Protein AF-A0ABD1TV65-F1 (afdb_monomer)

Radius of gyration: 17.37 Å; Cα contacts (8 Å, |Δi|>4): 185; chains: 1; bounding box: 48×57×30 Å

Mean predicted aligned error: 11.66 Å

Sequence (170 aa):
MNCCGVCLTSITWKDEQHPSFINFISSFLNANSFRLNFVPIAPDFIFNCGGLSVAFLFVTNWDCNDTSSIFNRVQKLNGQFAHFYVVVTLPTKEQNESFIPSYFKLNDWKRENQVLQDRRYKNRELQIMRLFDHPNMKEGADKLEYWRMREVIVDEKKKKKELLHRQSSM

Secondary structure (DSSP, 8-state):
----EEEEEEHHHHHTS-HHHHHHHHHHHHHTTEEEEEE--SSSEEEEETTEEEEEEEE----SS-HHHHHHHHHHHHHH-SEEEEEE--SSHHHHHHHHHHHHHHTTTS-GGGEEE-TT---HHHHHHHHHTSHHHHTTS-HHHHHHHHHHHHHHHHHHHHHHHHHT--

pLDDT: mean 71.79, std 16.97, range [38.78, 96.19]

Solvent-accessible surface area (backbone atoms only — not comparable to full-atom values): 9940 Å² total; per-residue (Å²): 132,89,73,65,23,39,35,42,30,11,45,71,57,54,72,76,47,60,69,71,56,54,50,48,50,50,53,53,35,48,76,68,48,24,48,78,42,78,41,96,52,91,47,40,33,36,40,39,39,89,90,46,63,41,37,31,36,72,38,62,74,80,53,90,88,59,49,62,69,59,50,56,51,50,56,54,48,55,76,72,36,96,40,49,35,42,36,56,56,51,92,44,68,67,52,48,67,53,45,52,59,56,54,53,71,73,55,69,82,75,65,86,87,31,68,50,69,61,97,84,62,96,52,69,67,62,56,56,57,47,53,57,68,31,72,90,44,47,82,60,46,72,74,68,60,60,54,56,52,52,51,52,54,53,50,51,54,50,53,53,52,52,52,51,53,56,65,74,73,112

Structure (mmCIF, N/CA/C/O backbone):
data_AF-A0ABD1TV65-F1
#
_entry.id   AF-A0ABD1TV65-F1
#
loop_
_atom_site.group_PDB
_atom_site.id
_atom_site.type_symbol
_atom_site.label_atom_id
_atom_site.label_alt_id
_atom_site.label_comp_id
_atom_site.label_asym_id
_atom_site.label_entity_id
_atom_site.label_seq_id
_atom_site.pdbx_PDB_ins_code
_atom_site.Cartn_x
_atom_site.Cartn_y
_atom_site.Cartn_z
_atom_site.occupancy
_atom_site.B_iso_or_equiv
_atom_site.auth_seq_id
_atom_site.auth_comp_id
_atom_site.auth_asym_id
_atom_site.auth_atom_id
_atom_site.pdbx_PDB_model_num
ATOM 1 N N . MET A 1 1 ? 27.952 1.222 -6.965 1.00 39.19 1 MET A N 1
ATOM 2 C CA . MET A 1 1 ? 26.928 0.915 -7.988 1.00 39.19 1 MET A CA 1
ATOM 3 C C . MET A 1 1 ? 25.599 1.420 -7.457 1.00 39.19 1 MET A C 1
ATOM 5 O O . MET A 1 1 ? 25.191 0.961 -6.401 1.00 39.19 1 MET A O 1
ATOM 9 N N . ASN A 1 2 ? 24.985 2.404 -8.122 1.00 46.28 2 ASN A N 1
ATOM 10 C CA . ASN A 1 2 ? 23.669 2.932 -7.750 1.00 46.28 2 ASN A CA 1
ATOM 11 C C . ASN A 1 2 ? 22.618 1.838 -7.954 1.00 46.28 2 ASN A C 1
ATOM 13 O O . ASN A 1 2 ? 22.150 1.622 -9.072 1.00 46.28 2 ASN A O 1
ATOM 17 N N . CYS A 1 3 ? 22.250 1.137 -6.886 1.00 49.28 3 CYS A N 1
ATOM 18 C CA . CYS A 1 3 ? 21.053 0.310 -6.880 1.00 49.28 3 CYS A CA 1
ATOM 19 C C . CYS A 1 3 ? 19.839 1.249 -6.880 1.00 49.28 3 CYS A C 1
ATOM 21 O O . CYS A 1 3 ? 19.268 1.522 -5.832 1.00 49.28 3 CYS A O 1
ATOM 23 N N . CYS A 1 4 ? 19.469 1.795 -8.043 1.00 71.00 4 CYS A N 1
ATOM 24 C CA . CYS A 1 4 ? 18.238 2.571 -8.170 1.00 71.00 4 CYS A CA 1
ATOM 25 C C . CYS A 1 4 ? 17.058 1.637 -7.893 1.00 71.00 4 CYS A C 1
ATOM 27 O O . CYS A 1 4 ? 16.721 0.799 -8.739 1.00 71.00 4 CYS A O 1
ATOM 29 N N . GLY A 1 5 ? 16.459 1.775 -6.710 1.00 84.44 5 GLY A N 1
ATOM 30 C CA . GLY A 1 5 ? 15.276 1.027 -6.321 1.00 84.44 5 GLY A CA 1
ATOM 31 C C . GLY A 1 5 ? 14.149 1.234 -7.330 1.00 84.44 5 GLY A C 1
ATOM 32 O O . GLY A 1 5 ? 14.073 2.251 -8.026 1.00 84.44 5 GLY A O 1
ATOM 33 N N . VAL A 1 6 ? 13.267 0.251 -7.441 1.00 89.94 6 VAL A N 1
ATOM 34 C CA . VAL A 1 6 ? 12.079 0.346 -8.290 1.00 89.94 6 VAL A CA 1
ATOM 35 C C . VAL A 1 6 ? 10.849 0.240 -7.411 1.00 89.94 6 VAL A C 1
ATOM 37 O O . VAL A 1 6 ? 10.723 -0.687 -6.618 1.00 89.94 6 VAL A O 1
ATOM 40 N N . CYS A 1 7 ? 9.949 1.201 -7.564 1.00 92.00 7 CYS A N 1
ATOM 41 C CA . CYS A 1 7 ? 8.624 1.187 -6.980 1.00 92.00 7 CYS A CA 1
ATOM 42 C C . CYS A 1 7 ? 7.617 0.936 -8.102 1.00 92.00 7 CYS A C 1
ATOM 44 O O . CYS A 1 7 ? 7.521 1.722 -9.046 1.00 92.00 7 CYS A O 1
ATOM 46 N N . LEU A 1 8 ? 6.894 -0.173 -8.017 1.00 94.25 8 LEU A N 1
ATOM 47 C CA . LEU A 1 8 ? 5.750 -0.456 -8.872 1.00 94.25 8 LEU A CA 1
ATOM 48 C C . LEU A 1 8 ? 4.485 -0.071 -8.112 1.00 94.25 8 LEU A C 1
ATOM 50 O O . LEU A 1 8 ? 4.305 -0.505 -6.977 1.00 94.25 8 LEU A O 1
ATOM 54 N N . THR A 1 9 ? 3.606 0.699 -8.740 1.00 94.12 9 THR A N 1
ATOM 55 C CA . THR A 1 9 ? 2.333 1.129 -8.155 1.00 94.12 9 THR A CA 1
ATOM 56 C C . THR A 1 9 ? 1.176 0.690 -9.039 1.00 94.12 9 THR A C 1
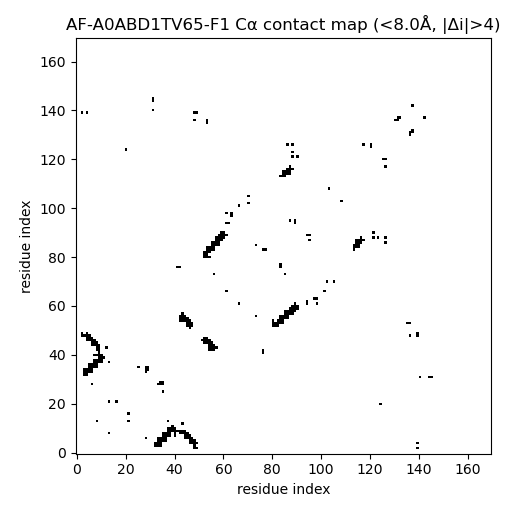ATOM 58 O O . THR A 1 9 ? 1.250 0.800 -10.265 1.00 94.12 9 THR A O 1
ATOM 61 N N . SER A 1 10 ? 0.100 0.204 -8.419 1.00 95.31 10 SER A N 1
ATOM 62 C CA . SER A 1 10 ? -1.120 -0.182 -9.133 1.00 95.31 10 SER A CA 1
ATOM 63 C C . SER A 1 10 ? -1.759 1.019 -9.833 1.00 95.31 10 SER A C 1
ATOM 65 O O . SER A 1 10 ? -1.975 2.066 -9.219 1.00 95.31 10 SER A O 1
ATOM 67 N N . ILE A 1 11 ? -2.093 0.858 -11.117 1.00 95.19 11 ILE A N 1
ATOM 68 C CA . ILE A 1 11 ? -2.844 1.864 -11.888 1.00 95.19 11 ILE A CA 1
ATOM 69 C C . ILE A 1 11 ? -4.216 2.106 -11.249 1.00 95.19 11 ILE A C 1
ATOM 71 O O . ILE A 1 11 ? -4.585 3.254 -11.028 1.00 95.19 11 ILE A O 1
ATOM 75 N N . THR A 1 12 ? -4.921 1.038 -10.862 1.00 93.31 12 THR A N 1
ATOM 76 C CA . THR A 1 12 ? -6.231 1.140 -10.203 1.00 93.31 12 THR A CA 1
ATOM 77 C C . THR A 1 12 ? -6.132 1.942 -8.911 1.00 93.31 12 THR A C 1
ATOM 79 O O . THR A 1 12 ? -6.878 2.896 -8.719 1.00 93.31 12 THR A O 1
ATOM 82 N N . TRP A 1 13 ? -5.145 1.633 -8.063 1.00 91.00 13 TRP A N 1
ATOM 83 C CA . TRP A 1 13 ? -4.952 2.370 -6.814 1.00 91.00 13 TRP A CA 1
ATOM 84 C C . TRP A 1 13 ? -4.604 3.842 -7.059 1.00 91.00 13 TRP A C 1
ATOM 86 O O . TRP A 1 13 ? -5.111 4.720 -6.363 1.00 91.00 13 TRP A O 1
ATOM 96 N N . LYS A 1 14 ? -3.755 4.127 -8.058 1.00 91.75 14 LYS A N 1
ATOM 97 C CA . LYS A 1 14 ? -3.374 5.491 -8.452 1.00 91.75 14 LYS A CA 1
ATOM 98 C C . LYS A 1 14 ? -4.597 6.312 -8.872 1.00 91.75 14 LYS A C 1
ATOM 100 O O . LYS A 1 14 ? -4.662 7.493 -8.538 1.00 91.75 14 LYS A O 1
ATOM 105 N N . ASP A 1 15 ? -5.527 5.718 -9.610 1.00 92.69 15 ASP A N 1
ATOM 106 C CA . ASP A 1 15 ? -6.713 6.410 -10.130 1.00 92.69 15 ASP A CA 1
ATOM 107 C C . ASP A 1 15 ? -7.736 6.745 -9.034 1.00 92.69 15 ASP A C 1
ATOM 109 O O . ASP A 1 15 ? -8.482 7.712 -9.161 1.00 92.69 15 ASP A O 1
ATOM 113 N N . GLU A 1 16 ? -7.706 6.025 -7.912 1.00 88.88 16 GLU A N 1
ATOM 114 C CA . GLU A 1 16 ? -8.492 6.338 -6.712 1.00 88.88 16 GLU A CA 1
ATOM 115 C C . GLU A 1 16 ? -7.899 7.486 -5.873 1.00 88.88 16 GLU A C 1
ATOM 117 O O . GLU A 1 16 ? -8.544 7.980 -4.943 1.00 88.88 16 GLU A O 1
ATOM 122 N N . GLN A 1 17 ? -6.659 7.909 -6.149 1.00 84.81 17 GLN A N 1
ATOM 123 C CA . GLN A 1 17 ? -5.984 8.943 -5.367 1.00 84.81 17 GLN A CA 1
ATOM 124 C C . GLN A 1 17 ? -6.074 10.333 -6.003 1.00 84.81 17 GLN A C 1
ATOM 126 O O . GLN A 1 17 ? -6.079 10.513 -7.218 1.00 84.81 17 GLN A O 1
ATOM 131 N N . HIS A 1 18 ? -6.023 11.359 -5.149 1.00 84.88 18 HIS A N 1
ATOM 132 C CA . HIS A 1 18 ? -5.924 12.743 -5.601 1.00 84.88 18 HIS A CA 1
ATOM 133 C C . HIS A 1 18 ? -4.579 13.005 -6.324 1.00 84.88 18 HIS A C 1
ATOM 135 O O . HIS A 1 18 ? -3.530 12.602 -5.808 1.00 84.88 18 HIS A O 1
ATOM 141 N N . PRO A 1 19 ? -4.547 13.750 -7.449 1.00 86.94 19 PRO A N 1
ATOM 142 C CA . PRO A 1 19 ? -3.317 14.000 -8.211 1.00 86.94 19 PRO A CA 1
ATOM 143 C C . PRO A 1 19 ? -2.170 14.617 -7.400 1.00 86.94 19 PRO A C 1
ATOM 145 O O . PRO A 1 19 ? -1.011 14.254 -7.590 1.00 86.94 19 PRO A O 1
ATOM 148 N N . SER A 1 20 ? -2.470 15.506 -6.444 1.00 80.38 20 SER A N 1
ATOM 149 C CA . SER A 1 20 ? -1.436 16.095 -5.575 1.00 80.38 20 SER A CA 1
ATOM 150 C C . SER A 1 20 ? -0.714 15.046 -4.729 1.00 80.38 20 SER A C 1
ATOM 152 O O . SER A 1 20 ? 0.473 15.195 -4.450 1.00 80.38 20 SER A O 1
ATOM 154 N N . PHE A 1 21 ? -1.418 13.983 -4.334 1.00 79.38 21 PHE A N 1
ATOM 155 C CA . PHE A 1 21 ? -0.836 12.892 -3.571 1.00 79.38 21 PHE A CA 1
ATOM 156 C C . PHE A 1 21 ? 0.073 12.044 -4.457 1.00 79.38 21 PHE A C 1
ATOM 158 O O . PHE A 1 21 ? 1.192 11.744 -4.063 1.00 79.38 21 PHE A O 1
ATOM 165 N N . ILE A 1 22 ? -0.340 11.753 -5.693 1.00 86.94 22 ILE A N 1
ATOM 166 C CA . ILE A 1 22 ? 0.514 11.059 -6.667 1.00 86.94 22 ILE A CA 1
ATOM 167 C C . ILE A 1 22 ? 1.792 11.854 -6.960 1.00 86.94 22 ILE A C 1
ATOM 169 O O . ILE A 1 22 ? 2.882 11.282 -6.974 1.00 86.94 22 ILE A O 1
ATOM 173 N N . ASN A 1 23 ? 1.682 13.176 -7.105 1.00 85.38 23 ASN A N 1
ATOM 174 C CA . ASN A 1 23 ? 2.843 14.049 -7.285 1.00 85.38 23 ASN A CA 1
ATOM 175 C C . ASN A 1 23 ? 3.779 14.015 -6.072 1.00 85.38 23 ASN A C 1
ATOM 177 O O . ASN A 1 23 ? 4.993 13.922 -6.243 1.00 85.38 23 ASN A O 1
ATOM 181 N N . PHE A 1 24 ? 3.230 14.037 -4.852 1.00 82.94 24 PHE A N 1
ATOM 182 C CA . PHE A 1 24 ? 4.020 13.863 -3.634 1.00 82.94 24 PHE A CA 1
ATOM 183 C C . PHE A 1 24 ? 4.791 12.537 -3.651 1.00 82.94 24 PHE A C 1
ATOM 185 O O . PHE A 1 24 ? 5.993 12.538 -3.401 1.00 82.94 24 PHE A O 1
ATOM 192 N N . ILE A 1 25 ? 4.137 11.426 -4.004 1.00 83.50 25 ILE A N 1
ATOM 193 C CA . ILE A 1 25 ? 4.776 10.105 -4.081 1.00 83.50 25 ILE A CA 1
ATOM 194 C C . ILE A 1 25 ? 5.888 10.077 -5.113 1.00 83.50 25 ILE A C 1
ATOM 196 O O . ILE A 1 25 ? 6.990 9.641 -4.798 1.00 83.50 25 ILE A O 1
ATOM 200 N N . SER A 1 26 ? 5.633 10.580 -6.317 1.00 85.81 26 SER A N 1
ATOM 201 C CA . SER A 1 26 ? 6.651 10.642 -7.364 1.00 85.81 26 SER A CA 1
ATOM 202 C C . SER A 1 26 ? 7.878 11.435 -6.909 1.00 85.81 26 SER A C 1
ATOM 204 O O . SER A 1 26 ? 9.001 10.950 -7.030 1.00 85.81 26 SER A O 1
ATOM 206 N N . SER A 1 27 ? 7.672 12.625 -6.337 1.00 82.06 27 SER A N 1
ATOM 207 C CA . SER A 1 27 ? 8.757 13.470 -5.826 1.00 82.06 27 SER A CA 1
ATOM 208 C C . SER A 1 27 ? 9.507 12.811 -4.670 1.00 82.06 27 SER A C 1
ATOM 210 O O . SER A 1 27 ? 10.735 12.820 -4.648 1.00 82.06 27 SER A O 1
ATOM 212 N N . PHE A 1 28 ? 8.780 12.204 -3.731 1.00 79.94 28 PHE A N 1
ATOM 213 C CA . PHE A 1 28 ? 9.357 11.522 -2.579 1.00 79.94 28 PHE A CA 1
ATOM 214 C C . PHE A 1 28 ? 10.207 10.318 -3.000 1.00 79.94 28 PHE A C 1
ATOM 216 O O . PHE A 1 28 ? 11.337 10.176 -2.540 1.00 79.94 28 PHE A O 1
ATOM 223 N N . LEU A 1 29 ? 9.698 9.473 -3.899 1.00 84.25 29 LEU A N 1
ATOM 224 C CA . LEU A 1 29 ? 10.420 8.306 -4.407 1.00 84.25 29 LEU A CA 1
ATOM 225 C C . LEU A 1 29 ? 11.673 8.711 -5.173 1.00 84.25 29 LEU A C 1
ATOM 227 O O . LEU A 1 29 ? 12.742 8.161 -4.918 1.00 84.25 29 LEU A O 1
ATOM 231 N N . ASN A 1 30 ? 11.558 9.712 -6.045 1.00 84.06 30 ASN A N 1
ATOM 232 C CA . ASN A 1 30 ? 12.690 10.217 -6.810 1.00 84.06 30 ASN A CA 1
ATOM 233 C C . ASN A 1 30 ? 13.798 10.755 -5.891 1.00 84.06 30 ASN A C 1
ATOM 235 O O . ASN A 1 30 ? 14.966 10.426 -6.076 1.00 84.06 30 ASN A O 1
ATOM 239 N N . ALA A 1 31 ? 13.428 11.510 -4.851 1.00 80.31 31 ALA A N 1
ATOM 240 C CA . ALA A 1 31 ? 14.374 12.016 -3.859 1.00 80.31 31 ALA A CA 1
ATOM 241 C C . ALA A 1 31 ? 15.037 10.906 -3.018 1.00 80.31 31 ALA A C 1
ATOM 243 O O . ALA A 1 31 ? 16.107 11.126 -2.472 1.00 80.31 31 ALA A O 1
ATOM 244 N N . ASN A 1 32 ? 14.445 9.708 -2.952 1.00 77.06 32 ASN A N 1
ATOM 245 C CA . ASN A 1 32 ? 15.016 8.535 -2.281 1.00 77.06 32 ASN A CA 1
ATOM 246 C C . ASN A 1 32 ? 15.623 7.522 -3.273 1.00 77.06 32 ASN A C 1
ATOM 248 O O . ASN A 1 32 ? 15.787 6.350 -2.942 1.00 77.06 32 ASN A O 1
ATOM 252 N N . SER A 1 33 ? 15.951 7.944 -4.501 1.00 83.75 33 SER A N 1
ATOM 253 C CA . SER A 1 33 ? 16.548 7.090 -5.543 1.00 83.75 33 SER A CA 1
ATOM 254 C C . SER A 1 33 ? 15.687 5.893 -5.983 1.00 83.75 33 SER A C 1
ATOM 256 O O . SER A 1 33 ? 16.208 4.885 -6.473 1.00 83.75 33 SER A O 1
ATOM 258 N N . PHE A 1 34 ? 14.361 6.012 -5.865 1.00 85.12 34 PHE A N 1
ATOM 259 C CA . PHE A 1 34 ? 13.399 5.061 -6.416 1.00 85.12 34 PHE A CA 1
ATOM 260 C C . PHE A 1 34 ? 12.787 5.572 -7.719 1.00 85.12 34 PHE A C 1
ATOM 262 O O . PHE A 1 34 ? 12.260 6.680 -7.797 1.00 85.12 34 PHE A O 1
ATOM 269 N N . ARG A 1 35 ? 12.771 4.709 -8.737 1.00 90.06 35 ARG A N 1
ATOM 270 C CA . ARG A 1 35 ? 12.003 4.929 -9.967 1.00 90.06 35 ARG A CA 1
ATOM 271 C C . ARG A 1 35 ? 10.576 4.432 -9.777 1.00 90.06 35 ARG A C 1
ATOM 273 O O . ARG A 1 35 ? 10.376 3.256 -9.476 1.00 90.06 35 ARG A O 1
ATOM 280 N N . LEU A 1 36 ? 9.606 5.321 -9.964 1.00 92.06 36 LEU A N 1
ATOM 281 C CA . LEU A 1 36 ? 8.181 5.010 -9.896 1.00 92.06 36 LEU A CA 1
ATOM 282 C C . LEU A 1 36 ? 7.667 4.542 -11.262 1.00 92.06 36 LEU A C 1
ATOM 284 O O . LEU A 1 36 ? 7.834 5.247 -12.253 1.00 92.06 36 LEU A O 1
ATOM 288 N N . ASN A 1 37 ? 7.004 3.387 -11.301 1.00 94.56 37 ASN A N 1
ATOM 289 C CA . ASN A 1 37 ? 6.305 2.884 -12.480 1.00 94.56 37 ASN A CA 1
ATOM 290 C C . ASN A 1 37 ? 4.858 2.534 -12.132 1.00 94.56 37 ASN A C 1
ATOM 292 O O . ASN A 1 37 ? 4.604 1.846 -11.143 1.00 94.56 37 ASN A O 1
ATOM 296 N N . PHE A 1 38 ? 3.920 2.942 -12.984 1.00 95.31 38 PHE A N 1
ATOM 297 C CA . PHE A 1 38 ? 2.515 2.558 -12.863 1.00 95.31 38 PHE A CA 1
ATOM 298 C C . PHE A 1 38 ? 2.235 1.338 -13.731 1.00 95.31 38 PHE A C 1
ATOM 300 O O . PHE A 1 38 ? 2.464 1.367 -14.939 1.00 95.31 38 PHE A O 1
ATOM 307 N N . VAL A 1 39 ? 1.762 0.258 -13.114 1.00 96.19 39 VAL A N 1
ATOM 308 C CA . VAL A 1 39 ? 1.551 -1.036 -13.776 1.00 96.19 39 VAL A CA 1
ATOM 309 C C . VAL A 1 39 ? 0.279 -1.721 -13.258 1.00 96.19 39 VAL A C 1
ATOM 311 O O . VAL A 1 39 ? -0.147 -1.457 -12.131 1.00 96.19 39 VAL A O 1
ATOM 314 N N . PRO A 1 40 ? -0.364 -2.600 -14.049 1.00 95.31 40 PRO A N 1
ATOM 315 C CA . PRO A 1 40 ? -1.547 -3.339 -13.612 1.00 95.31 40 PRO A CA 1
ATOM 316 C C . PRO A 1 40 ? -1.143 -4.504 -12.693 1.00 95.31 40 PRO A C 1
ATOM 318 O O . PRO A 1 40 ? -1.018 -5.649 -13.124 1.00 95.31 40 PRO A O 1
ATOM 321 N N . ILE A 1 41 ? -0.903 -4.201 -11.417 1.00 94.31 41 ILE A N 1
ATOM 322 C CA . ILE A 1 41 ? -0.513 -5.171 -10.384 1.00 94.31 41 ILE A CA 1
ATOM 323 C C . ILE A 1 41 ? -1.596 -5.328 -9.312 1.00 94.31 41 ILE A C 1
ATOM 325 O O . ILE A 1 41 ? -2.404 -4.430 -9.082 1.00 94.31 41 ILE A O 1
ATOM 329 N N . ALA A 1 42 ? -1.602 -6.493 -8.656 1.00 92.25 42 ALA A N 1
ATOM 330 C CA . ALA A 1 42 ? -2.574 -6.817 -7.613 1.00 92.25 42 ALA A CA 1
ATOM 331 C C . ALA A 1 42 ? -2.286 -6.156 -6.243 1.00 92.25 42 ALA A C 1
ATOM 333 O O . ALA A 1 42 ? -3.254 -5.738 -5.602 1.00 92.25 42 ALA A O 1
ATOM 334 N N . PRO A 1 43 ? -1.031 -6.039 -5.754 1.00 91.31 43 PRO A N 1
ATOM 335 C CA . PRO A 1 43 ? -0.698 -5.147 -4.636 1.00 91.31 43 PRO A CA 1
ATOM 336 C C . PRO A 1 43 ? -0.811 -3.676 -5.039 1.00 91.31 43 PRO A C 1
ATOM 338 O O . PRO A 1 43 ? -0.730 -3.354 -6.220 1.00 91.31 43 PRO A O 1
ATOM 341 N N . ASP A 1 44 ? -0.923 -2.777 -4.065 1.00 91.12 44 ASP A N 1
ATOM 342 C CA . ASP A 1 44 ? -0.950 -1.339 -4.358 1.00 91.12 44 ASP A CA 1
ATOM 343 C C . ASP A 1 44 ? 0.455 -0.797 -4.615 1.00 91.12 44 ASP A C 1
ATOM 345 O O . ASP A 1 44 ? 0.642 0.029 -5.508 1.00 91.12 44 ASP A O 1
ATOM 349 N N . PHE A 1 45 ? 1.446 -1.313 -3.881 1.00 90.81 45 PHE A N 1
ATOM 350 C CA . PHE A 1 45 ? 2.860 -1.015 -4.091 1.00 90.81 45 PHE A CA 1
ATOM 351 C C . PHE A 1 45 ? 3.709 -2.283 -4.051 1.00 90.81 45 PHE A C 1
ATOM 353 O O . PHE A 1 45 ? 3.463 -3.180 -3.244 1.00 90.81 45 PHE A O 1
ATOM 360 N N . ILE A 1 46 ? 4.755 -2.327 -4.872 1.00 90.75 46 ILE A N 1
ATOM 361 C CA . ILE A 1 46 ? 5.857 -3.284 -4.756 1.00 90.75 46 ILE A CA 1
ATOM 362 C C . ILE A 1 46 ? 7.163 -2.502 -4.807 1.00 90.75 46 ILE A C 1
ATOM 364 O O . ILE A 1 46 ? 7.443 -1.813 -5.788 1.00 90.75 46 ILE A O 1
ATOM 368 N N . PHE A 1 47 ? 7.975 -2.641 -3.768 1.00 88.50 47 PHE A N 1
ATOM 369 C CA . PHE A 1 47 ? 9.322 -2.097 -3.719 1.00 88.50 47 PHE A CA 1
ATOM 370 C C . PHE A 1 47 ? 10.334 -3.192 -4.003 1.00 88.50 47 PHE A C 1
ATOM 372 O O . PHE A 1 47 ? 10.365 -4.207 -3.315 1.00 88.50 47 PHE A O 1
ATOM 379 N N . ASN A 1 48 ? 11.173 -2.958 -5.005 1.00 87.25 48 ASN A N 1
ATOM 380 C CA . ASN A 1 48 ? 12.301 -3.805 -5.346 1.00 87.25 48 ASN A CA 1
ATOM 381 C C . ASN A 1 48 ? 13.588 -3.027 -5.082 1.00 87.25 48 ASN A C 1
ATOM 383 O O . ASN A 1 48 ? 13.866 -2.029 -5.753 1.00 87.25 48 ASN A O 1
ATOM 387 N N . CYS A 1 49 ? 14.371 -3.480 -4.108 1.00 78.25 49 CYS A N 1
ATOM 388 C CA . CYS A 1 49 ? 15.648 -2.870 -3.759 1.00 78.25 49 CYS A CA 1
ATOM 389 C C . CYS A 1 49 ? 16.655 -3.963 -3.390 1.00 78.25 49 CYS A C 1
ATOM 391 O O . CYS A 1 49 ? 16.390 -4.777 -2.513 1.00 78.25 49 CYS A O 1
ATOM 393 N N . GLY A 1 50 ? 17.791 -4.023 -4.091 1.00 72.44 50 GLY A N 1
ATOM 394 C CA . GLY A 1 50 ? 18.881 -4.946 -3.742 1.00 72.44 50 GLY A CA 1
ATOM 395 C C . GLY A 1 50 ? 18.531 -6.441 -3.801 1.00 72.44 50 GLY A C 1
ATOM 396 O O . GLY A 1 50 ? 19.097 -7.220 -3.047 1.00 72.44 50 GLY A O 1
ATOM 397 N N . GLY A 1 51 ? 17.593 -6.851 -4.665 1.00 75.44 51 GLY A N 1
ATOM 398 C CA . GLY A 1 51 ? 17.133 -8.246 -4.767 1.00 75.44 51 GLY A CA 1
ATOM 399 C C . GLY A 1 51 ? 16.016 -8.624 -3.786 1.00 75.44 51 GLY A C 1
ATOM 400 O O . GLY A 1 51 ? 15.439 -9.701 -3.914 1.00 75.44 51 GLY A O 1
ATOM 401 N N . LEU A 1 52 ? 15.655 -7.726 -2.866 1.00 78.75 52 LEU A N 1
ATOM 402 C CA . LEU A 1 52 ? 14.510 -7.877 -1.977 1.00 78.75 52 LEU A CA 1
ATOM 403 C C . LEU A 1 52 ? 13.261 -7.249 -2.606 1.00 78.75 52 LEU A C 1
ATOM 405 O O . LEU A 1 52 ? 13.306 -6.112 -3.085 1.00 78.75 52 LEU A O 1
ATOM 409 N N . SER A 1 53 ? 12.150 -7.988 -2.586 1.00 84.56 53 SER A N 1
ATOM 410 C CA . SER A 1 53 ? 10.839 -7.520 -3.042 1.00 84.56 53 SER A CA 1
ATOM 411 C C . SER A 1 53 ? 9.868 -7.455 -1.869 1.00 84.56 53 SER A C 1
ATOM 413 O O . SER A 1 53 ? 9.655 -8.458 -1.183 1.00 84.56 53 SER A O 1
ATOM 415 N N . VAL A 1 54 ? 9.284 -6.280 -1.640 1.00 84.94 54 VAL A N 1
ATOM 416 C CA . VAL A 1 54 ? 8.322 -6.035 -0.561 1.00 84.94 54 VAL A CA 1
ATOM 417 C C . VAL A 1 54 ? 7.027 -5.487 -1.147 1.00 84.94 54 VAL A C 1
ATOM 419 O O . VAL A 1 54 ? 7.025 -4.434 -1.784 1.00 84.94 54 VAL A O 1
ATOM 422 N N . ALA A 1 55 ? 5.923 -6.193 -0.922 1.00 87.81 55 ALA A N 1
ATOM 423 C CA . ALA A 1 55 ? 4.599 -5.819 -1.401 1.00 87.81 55 ALA A CA 1
ATOM 424 C C . ALA A 1 55 ? 3.761 -5.178 -0.288 1.00 87.81 55 ALA A C 1
ATOM 426 O O . ALA A 1 55 ? 3.765 -5.631 0.858 1.00 87.81 55 ALA A O 1
ATOM 427 N N . PHE A 1 56 ? 2.993 -4.153 -0.649 1.00 86.31 56 PHE A N 1
ATOM 428 C CA . PHE A 1 56 ? 2.096 -3.443 0.254 1.00 86.31 56 PHE A CA 1
ATOM 429 C C . PHE A 1 56 ? 0.679 -3.382 -0.318 1.00 86.31 56 PHE A C 1
ATOM 431 O O . PHE A 1 56 ? 0.476 -3.136 -1.510 1.00 86.31 56 PHE A O 1
ATOM 438 N N . LEU A 1 57 ? -0.300 -3.571 0.562 1.00 87.19 57 LEU A N 1
ATOM 439 C CA . LEU A 1 57 ? -1.723 -3.374 0.306 1.00 87.19 57 LEU A CA 1
ATOM 440 C C . LEU A 1 57 ? -2.246 -2.280 1.236 1.00 87.19 57 LEU A C 1
ATOM 442 O O . LEU A 1 57 ? -2.166 -2.4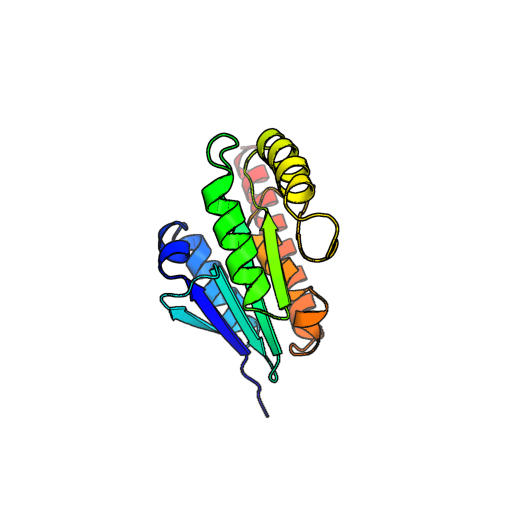18 2.450 1.00 87.19 57 LEU A O 1
ATOM 446 N N . PHE A 1 58 ? -2.803 -1.218 0.679 1.00 85.62 58 PHE A N 1
ATOM 447 C CA . PHE A 1 58 ? -3.416 -0.110 1.389 1.00 85.62 58 PHE A CA 1
ATOM 448 C C . PHE A 1 58 ? -4.921 -0.329 1.529 1.00 85.62 58 PHE A C 1
ATOM 450 O O . PHE A 1 58 ? -5.672 -0.347 0.559 1.00 85.62 58 PHE A O 1
ATOM 457 N N . VAL A 1 59 ? -5.384 -0.415 2.770 1.00 83.50 59 VAL A N 1
ATOM 458 C CA . VAL A 1 59 ? -6.807 -0.417 3.105 1.00 83.50 59 VAL A CA 1
ATOM 459 C C . VAL A 1 59 ? -7.219 1.028 3.376 1.00 83.50 59 VAL A C 1
ATOM 461 O O . VAL A 1 59 ? -6.992 1.568 4.459 1.00 83.50 59 VAL A O 1
ATOM 464 N N . THR A 1 60 ? -7.749 1.692 2.352 1.00 79.06 60 THR A N 1
ATOM 465 C CA . THR A 1 60 ? -8.202 3.100 2.379 1.00 79.06 60 THR A CA 1
ATOM 466 C C . THR A 1 60 ? -9.709 3.236 2.592 1.00 79.06 60 THR A C 1
ATOM 468 O O . THR A 1 60 ? -10.174 4.309 2.979 1.00 79.06 60 THR A O 1
ATOM 471 N N . ASN A 1 61 ? -10.452 2.152 2.368 1.00 80.94 61 ASN A N 1
ATOM 472 C CA . ASN A 1 61 ? -11.881 2.017 2.608 1.00 80.94 61 ASN A CA 1
ATOM 473 C C . ASN A 1 61 ? -12.151 0.683 3.326 1.00 80.94 61 ASN A C 1
ATOM 475 O O . ASN A 1 61 ? -11.456 -0.303 3.080 1.00 80.94 61 ASN A O 1
ATOM 479 N N . TRP A 1 62 ? -13.133 0.667 4.224 1.00 85.12 62 TRP A N 1
ATOM 480 C CA . TRP A 1 62 ? -13.548 -0.522 4.964 1.00 85.12 62 TRP A CA 1
ATOM 481 C C . TRP A 1 62 ? -15.063 -0.538 5.110 1.00 85.12 62 TRP A C 1
ATOM 483 O O . TRP A 1 62 ? -15.637 0.358 5.738 1.00 85.12 62 TRP A O 1
ATOM 493 N N . ASP A 1 63 ? -15.671 -1.586 4.562 1.00 85.31 63 ASP A N 1
ATOM 494 C CA . ASP A 1 63 ? -17.067 -1.940 4.775 1.00 85.31 63 ASP A CA 1
ATOM 495 C C . ASP A 1 63 ? -17.123 -3.257 5.556 1.00 85.31 63 ASP A C 1
ATOM 497 O O . ASP A 1 63 ? -16.638 -4.293 5.101 1.00 85.31 63 ASP A O 1
ATOM 501 N N . CYS A 1 64 ? -17.711 -3.219 6.751 1.00 81.94 64 CYS A N 1
ATOM 502 C CA . CYS A 1 64 ? -17.870 -4.405 7.586 1.00 81.94 64 CYS A CA 1
ATOM 503 C C . CYS A 1 64 ? -18.901 -5.402 7.032 1.00 81.94 64 CYS A C 1
ATOM 505 O O . CYS A 1 64 ? -18.942 -6.537 7.504 1.00 81.94 64 CYS A O 1
ATOM 507 N N . ASN A 1 65 ? -19.706 -5.008 6.042 1.00 85.44 65 ASN A N 1
ATOM 508 C CA . ASN A 1 65 ? -20.645 -5.899 5.362 1.00 85.44 65 ASN A CA 1
ATOM 509 C C . ASN A 1 65 ? -19.990 -6.645 4.190 1.00 85.44 65 ASN A C 1
ATOM 511 O O . ASN A 1 65 ? -20.373 -7.778 3.905 1.00 85.44 65 ASN A O 1
ATOM 515 N N . ASP A 1 66 ? -18.963 -6.060 3.564 1.00 84.44 66 ASP A N 1
ATOM 516 C CA . ASP A 1 66 ? -18.169 -6.679 2.493 1.00 84.44 66 ASP A CA 1
ATOM 517 C C . ASP A 1 66 ? -16.729 -6.953 2.944 1.00 84.44 66 ASP A C 1
ATOM 519 O O . ASP A 1 66 ? -15.730 -6.480 2.402 1.00 84.44 66 ASP A O 1
ATOM 523 N N . THR A 1 67 ? -16.613 -7.768 3.983 1.00 83.69 67 THR A N 1
ATOM 524 C CA . THR A 1 67 ? -15.308 -8.201 4.488 1.00 83.69 67 THR A CA 1
ATOM 525 C C . THR A 1 67 ? -14.562 -9.103 3.499 1.00 83.69 67 THR A C 1
ATOM 527 O O . THR A 1 67 ? -13.330 -9.113 3.443 1.00 83.69 67 THR A O 1
ATOM 530 N N . SER A 1 68 ? -15.309 -9.867 2.701 1.00 83.81 68 SER A N 1
ATOM 531 C CA . SER A 1 68 ? -14.769 -10.932 1.856 1.00 83.81 68 SER A CA 1
ATOM 532 C C . SER A 1 68 ? -13.884 -10.392 0.735 1.00 83.81 68 SER A C 1
ATOM 534 O O . SER A 1 68 ? -12.861 -11.005 0.426 1.00 83.81 68 SER A O 1
ATOM 536 N N . SER A 1 69 ? -14.218 -9.239 0.148 1.00 84.31 69 SER A N 1
ATOM 537 C CA . SER A 1 69 ? -13.430 -8.642 -0.937 1.00 84.31 69 SER A CA 1
ATOM 538 C C . SER A 1 69 ? -11.994 -8.316 -0.504 1.00 84.31 69 SER A C 1
ATOM 540 O O . SER A 1 69 ? -11.028 -8.720 -1.162 1.00 84.31 69 SER A O 1
ATOM 542 N N . ILE A 1 70 ? -11.835 -7.662 0.649 1.00 85.06 70 ILE A N 1
ATOM 543 C CA . ILE A 1 70 ? -10.528 -7.291 1.200 1.00 85.06 70 ILE A CA 1
ATOM 544 C C . ILE A 1 70 ? -9.776 -8.531 1.681 1.00 85.06 70 ILE A C 1
ATOM 546 O O . ILE A 1 70 ? -8.587 -8.680 1.388 1.00 85.06 70 ILE A O 1
ATOM 550 N N . PHE A 1 71 ? -10.445 -9.453 2.374 1.00 84.81 71 PHE A N 1
ATOM 551 C CA . PHE A 1 71 ? -9.766 -10.619 2.938 1.00 84.81 71 PHE A CA 1
ATOM 552 C C . PHE A 1 71 ? -9.317 -11.631 1.889 1.00 84.81 71 PHE A C 1
ATOM 554 O O . PHE A 1 71 ? -8.184 -12.106 1.972 1.00 84.81 71 PHE A O 1
ATOM 561 N N . ASN A 1 72 ? -10.113 -11.878 0.848 1.00 87.19 72 ASN A N 1
ATOM 562 C CA . ASN A 1 72 ? -9.690 -12.723 -0.271 1.00 87.19 72 ASN A CA 1
ATOM 563 C C .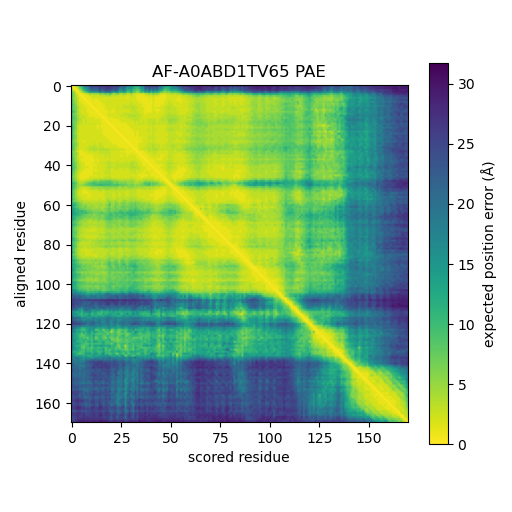 ASN A 1 72 ? -8.453 -12.140 -0.970 1.00 87.19 72 ASN A C 1
ATOM 565 O O . ASN A 1 72 ? -7.525 -12.872 -1.325 1.00 87.19 72 ASN A O 1
ATOM 569 N N . ARG A 1 73 ? -8.398 -10.808 -1.123 1.00 88.69 73 ARG A N 1
ATOM 570 C CA . ARG A 1 73 ? -7.229 -10.113 -1.679 1.00 88.69 73 ARG A CA 1
ATOM 571 C C . ARG A 1 73 ? -6.006 -10.271 -0.770 1.00 88.69 73 ARG A C 1
ATOM 573 O O . ARG A 1 73 ? -4.941 -10.634 -1.264 1.00 88.69 73 ARG A O 1
ATOM 580 N N . VAL A 1 74 ? -6.158 -10.067 0.541 1.00 86.69 74 VAL A N 1
ATOM 581 C CA . VAL A 1 74 ? -5.084 -10.253 1.537 1.00 86.69 74 VAL A CA 1
ATOM 582 C C . VAL A 1 74 ? -4.540 -11.680 1.511 1.00 86.69 74 VAL A C 1
ATOM 584 O O . VAL A 1 74 ? -3.329 -11.858 1.405 1.00 86.69 74 VAL A O 1
ATOM 587 N N . GLN A 1 75 ? -5.406 -12.695 1.569 1.00 85.88 75 GLN A N 1
ATOM 588 C CA . GLN A 1 75 ? -4.989 -14.100 1.586 1.00 85.88 75 GLN A CA 1
ATOM 589 C C . GLN A 1 75 ? -4.238 -14.485 0.311 1.00 85.88 75 GLN A C 1
ATOM 591 O O . GLN A 1 75 ? -3.169 -15.095 0.381 1.00 85.88 75 GLN A O 1
ATOM 596 N N . LYS A 1 76 ? -4.753 -14.073 -0.854 1.00 88.56 76 LYS A N 1
ATOM 597 C CA . LYS A 1 76 ? -4.103 -14.327 -2.142 1.00 88.56 76 LYS A CA 1
ATOM 598 C C . LYS A 1 76 ? -2.711 -13.699 -2.209 1.00 88.56 76 LYS A C 1
ATOM 600 O O . LYS A 1 76 ? -1.769 -14.367 -2.623 1.00 88.56 76 LYS A O 1
ATOM 605 N N . LEU A 1 77 ? -2.569 -12.442 -1.785 1.00 88.00 77 LEU A N 1
ATOM 606 C CA . LEU A 1 77 ? -1.284 -11.738 -1.805 1.00 88.00 77 LEU A CA 1
ATOM 607 C C . LEU A 1 77 ? -0.294 -12.306 -0.782 1.00 88.00 77 LEU A C 1
ATOM 609 O O . LEU A 1 77 ? 0.884 -12.463 -1.095 1.00 88.00 77 LEU A O 1
ATOM 613 N N . ASN A 1 78 ? -0.766 -12.692 0.402 1.00 84.62 78 ASN A N 1
ATOM 614 C CA . ASN A 1 78 ? 0.078 -13.311 1.421 1.00 84.62 78 ASN A CA 1
ATOM 615 C C . ASN A 1 78 ? 0.664 -14.661 0.959 1.00 84.62 78 ASN A C 1
ATOM 617 O O . ASN A 1 78 ? 1.778 -15.011 1.332 1.00 84.62 78 ASN A O 1
ATOM 621 N N . GLY A 1 79 ? -0.052 -15.404 0.107 1.00 83.94 79 GLY A N 1
ATOM 622 C CA . GLY A 1 79 ? 0.474 -16.617 -0.530 1.00 83.94 79 GLY A CA 1
ATOM 623 C C . GLY A 1 79 ? 1.485 -16.362 -1.658 1.00 83.94 79 GLY A C 1
ATOM 624 O O . GLY A 1 79 ? 2.208 -17.278 -2.038 1.00 83.94 79 GLY A O 1
ATOM 625 N N . GLN A 1 80 ? 1.544 -15.142 -2.202 1.00 87.50 80 GLN A N 1
ATOM 626 C CA . GLN A 1 80 ? 2.375 -14.795 -3.364 1.00 87.50 80 GLN A CA 1
ATOM 627 C C . GLN A 1 80 ? 3.693 -14.103 -2.999 1.00 87.50 80 GLN A C 1
ATOM 629 O O . GLN A 1 80 ? 4.656 -14.199 -3.756 1.00 87.50 80 GLN A O 1
ATOM 634 N N . PHE A 1 81 ? 3.749 -13.402 -1.865 1.00 82.50 81 PHE A N 1
ATOM 635 C CA . PHE A 1 81 ? 4.885 -12.557 -1.500 1.00 82.50 81 PHE A CA 1
ATOM 636 C C . PHE A 1 81 ? 5.480 -12.967 -0.151 1.00 82.50 81 PHE A C 1
ATOM 638 O O . PHE A 1 81 ? 4.785 -13.021 0.860 1.00 82.50 81 PHE A O 1
ATOM 645 N N . ALA A 1 82 ? 6.799 -13.187 -0.118 1.00 80.50 82 ALA A N 1
ATOM 646 C CA . ALA A 1 82 ? 7.525 -13.487 1.120 1.00 80.50 82 ALA A CA 1
ATOM 647 C C . ALA A 1 82 ? 7.454 -12.326 2.133 1.00 80.50 82 ALA A C 1
ATOM 649 O O . ALA A 1 82 ? 7.286 -12.556 3.334 1.00 80.50 82 ALA A O 1
ATOM 650 N N . HIS A 1 83 ? 7.523 -11.086 1.634 1.00 81.62 83 HIS A N 1
ATOM 651 C CA . HIS A 1 83 ? 7.393 -9.858 2.414 1.00 81.62 83 HIS 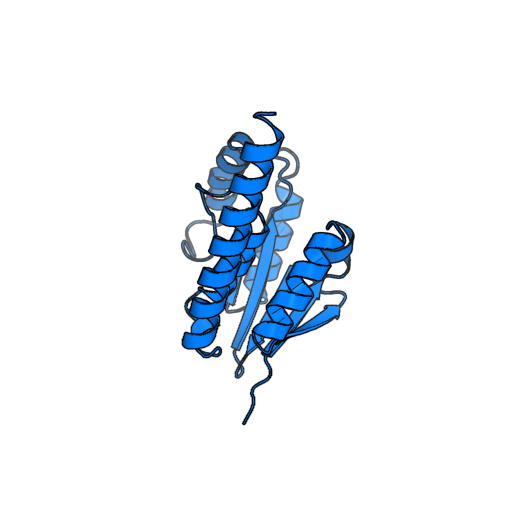A CA 1
ATOM 652 C C . HIS A 1 83 ? 6.161 -9.084 1.948 1.00 81.62 83 HIS A C 1
ATOM 654 O O . HIS A 1 83 ? 6.213 -8.320 0.985 1.00 81.62 83 HIS A O 1
ATOM 660 N N . PHE A 1 84 ? 5.047 -9.306 2.638 1.00 81.94 84 PHE A N 1
ATOM 661 C CA . PHE A 1 84 ? 3.773 -8.651 2.377 1.00 81.94 84 PHE A CA 1
ATOM 662 C C . PHE A 1 84 ? 3.292 -7.905 3.617 1.00 81.94 84 PHE A C 1
ATOM 664 O O . PHE A 1 84 ? 3.353 -8.444 4.724 1.00 81.94 84 PHE A O 1
ATOM 671 N N . TYR A 1 85 ? 2.805 -6.683 3.418 1.00 82.56 85 TYR A N 1
ATOM 672 C CA . TYR A 1 85 ? 2.282 -5.835 4.482 1.00 82.56 85 TYR A CA 1
ATOM 673 C C . TYR A 1 85 ? 0.935 -5.228 4.101 1.00 82.56 85 TYR A C 1
ATOM 675 O O . TYR A 1 85 ? 0.745 -4.720 2.996 1.00 82.56 85 TYR A O 1
ATOM 683 N N . VAL A 1 86 ? 0.012 -5.224 5.057 1.00 80.12 86 VAL A N 1
ATOM 684 C CA . VAL A 1 86 ? -1.277 -4.541 4.959 1.00 80.12 86 VAL A CA 1
ATOM 685 C C . VAL A 1 86 ? -1.186 -3.234 5.736 1.00 80.12 86 VAL A C 1
ATOM 687 O O . VAL A 1 86 ? -0.970 -3.228 6.945 1.00 80.12 86 VAL A O 1
ATOM 690 N N . VAL A 1 87 ? -1.342 -2.116 5.042 1.00 80.38 87 VAL A N 1
ATOM 691 C CA . VAL A 1 87 ? -1.289 -0.759 5.583 1.00 80.38 87 VAL A CA 1
ATOM 692 C C . VAL A 1 87 ? -2.715 -0.252 5.734 1.00 80.38 87 VAL A C 1
ATOM 694 O O . VAL A 1 87 ? -3.429 -0.103 4.746 1.00 80.38 87 VAL A O 1
ATOM 697 N N . VAL A 1 88 ? -3.156 0.019 6.960 1.00 78.12 88 VAL A N 1
ATOM 698 C CA . VAL A 1 88 ? -4.549 0.423 7.212 1.00 78.12 88 VAL A CA 1
ATOM 699 C C . VAL A 1 88 ? -4.630 1.933 7.393 1.00 78.12 88 VAL A C 1
ATOM 701 O O . VAL A 1 88 ? -3.972 2.519 8.253 1.00 78.12 88 VAL A O 1
ATOM 704 N N . THR A 1 89 ? -5.443 2.566 6.550 1.00 72.50 89 THR A N 1
ATOM 705 C CA . THR A 1 89 ? -5.487 4.020 6.338 1.00 72.50 89 THR A CA 1
ATOM 706 C C . THR A 1 89 ? -6.932 4.533 6.339 1.00 72.50 89 THR A C 1
ATOM 708 O O . THR A 1 89 ? -7.355 5.311 5.484 1.00 72.50 89 THR A O 1
ATOM 711 N N . LEU A 1 90 ? -7.715 4.051 7.306 1.00 75.75 90 LEU A N 1
ATOM 712 C CA . LEU A 1 90 ? -9.152 4.302 7.378 1.00 75.75 90 LEU A CA 1
ATOM 713 C C . LEU A 1 90 ? -9.463 5.681 7.985 1.00 75.75 90 LEU A C 1
ATOM 715 O O . LEU A 1 90 ? -8.813 6.074 8.960 1.00 75.75 90 LEU A O 1
ATOM 719 N N . PRO A 1 91 ? -10.440 6.422 7.427 1.00 71.50 91 PRO A N 1
ATOM 720 C CA . PRO A 1 91 ? -10.723 7.804 7.812 1.00 71.50 91 PRO A CA 1
ATOM 721 C C . PRO A 1 91 ? -11.294 7.943 9.227 1.00 71.50 91 PRO A C 1
ATOM 723 O O . PRO A 1 91 ? -11.079 8.980 9.862 1.00 71.50 91 PRO A O 1
ATOM 726 N N . THR A 1 92 ? -11.999 6.925 9.731 1.00 75.94 92 THR A N 1
ATOM 727 C CA . THR A 1 92 ? -12.648 6.974 11.047 1.00 75.94 92 THR A CA 1
ATOM 728 C C . THR A 1 92 ? -12.051 5.977 12.035 1.00 75.94 92 THR A C 1
ATOM 730 O O . THR A 1 92 ? -11.442 4.962 11.675 1.00 75.94 92 THR A O 1
ATOM 733 N N . LYS A 1 93 ? -12.199 6.290 13.324 1.00 73.75 93 LYS A N 1
ATOM 734 C CA . LYS A 1 93 ? -11.736 5.424 14.409 1.00 73.75 93 LYS A CA 1
ATOM 735 C C . LYS A 1 93 ? -12.576 4.148 14.452 1.00 73.75 93 LYS A C 1
ATOM 737 O O . LYS A 1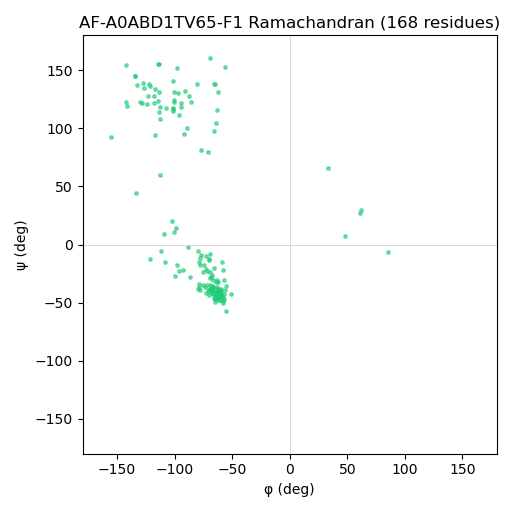 93 ? -12.025 3.066 14.596 1.00 73.75 93 LYS A O 1
ATOM 742 N N . GLU A 1 94 ? -13.874 4.281 14.225 1.00 79.56 94 GLU A N 1
ATOM 743 C CA . GLU A 1 94 ? -14.863 3.208 14.228 1.00 79.56 94 GLU A CA 1
ATOM 744 C C . GLU A 1 94 ? -14.557 2.178 13.132 1.00 79.56 94 GLU A C 1
ATOM 746 O O . GLU A 1 94 ? -14.597 0.974 13.376 1.00 79.56 94 GLU A O 1
ATOM 751 N N . GLN A 1 95 ? -14.159 2.634 11.937 1.00 79.75 95 GLN A N 1
ATOM 752 C CA . GLN A 1 95 ? -13.716 1.737 10.868 1.00 79.75 95 GLN A CA 1
ATOM 753 C C . GLN A 1 95 ? -12.434 0.988 11.244 1.00 79.75 95 GLN A C 1
ATOM 755 O O . GLN A 1 95 ? -12.335 -0.211 10.996 1.00 79.75 95 GLN A O 1
ATOM 760 N N . ASN A 1 96 ? -11.469 1.656 11.885 1.00 75.88 96 ASN A N 1
ATOM 761 C CA . ASN A 1 96 ? -10.264 0.986 12.382 1.00 75.88 96 ASN A CA 1
ATOM 762 C C . ASN A 1 96 ? -10.593 -0.053 13.467 1.00 75.88 96 ASN A C 1
ATOM 764 O O . ASN A 1 96 ? -10.078 -1.170 13.421 1.00 75.88 96 ASN A O 1
ATOM 768 N N . GLU A 1 97 ? -11.460 0.292 14.419 1.00 79.25 97 GLU A N 1
ATOM 769 C CA . GLU A 1 97 ? -11.891 -0.595 15.506 1.00 79.25 97 GLU A CA 1
ATOM 770 C C . GLU A 1 97 ? -12.738 -1.772 15.004 1.00 79.25 97 GLU A C 1
ATOM 772 O O . GLU A 1 97 ? -12.703 -2.840 15.606 1.00 79.25 97 GLU A O 1
ATOM 777 N N . SER A 1 98 ? -13.430 -1.621 13.873 1.00 83.50 98 SER A N 1
ATOM 778 C CA . SER A 1 98 ? -14.138 -2.709 13.187 1.00 83.50 98 SER A CA 1
ATOM 779 C C . SER A 1 98 ? -13.206 -3.599 12.350 1.00 83.50 98 SER A C 1
ATOM 781 O O . SER A 1 98 ? -13.372 -4.824 12.319 1.00 83.50 98 SER A O 1
ATOM 783 N N . PHE A 1 99 ? -12.201 -3.014 11.690 1.00 81.31 99 PHE A N 1
ATOM 784 C CA . PHE A 1 99 ? -11.252 -3.746 10.848 1.00 81.31 99 PHE A CA 1
ATOM 785 C C . PHE A 1 99 ? -10.387 -4.710 11.662 1.00 81.31 99 PHE A C 1
ATOM 787 O O . PHE A 1 99 ? -10.221 -5.865 11.278 1.00 81.31 99 PHE A O 1
ATOM 794 N N . ILE A 1 100 ? -9.847 -4.242 12.792 1.00 75.31 100 ILE A N 1
ATOM 795 C CA . ILE A 1 100 ? -8.865 -4.981 13.598 1.00 75.31 100 ILE A CA 1
ATOM 796 C C . ILE A 1 100 ? -9.390 -6.371 14.003 1.00 75.31 100 ILE A C 1
ATOM 798 O O . ILE A 1 100 ? -8.759 -7.363 13.630 1.00 75.31 100 ILE A O 1
ATOM 802 N N . PRO A 1 101 ? -10.540 -6.502 14.697 1.00 77.38 101 PRO A N 1
ATOM 803 C CA . PRO A 1 101 ? -11.048 -7.811 15.098 1.00 77.38 101 PRO A CA 1
ATOM 804 C C . PRO A 1 101 ? -11.388 -8.691 13.895 1.00 77.38 101 PRO A C 1
ATOM 806 O O . PRO A 1 101 ? -11.141 -9.893 13.931 1.00 77.38 101 PRO A O 1
ATOM 809 N N . SER A 1 102 ? -11.912 -8.098 12.819 1.00 80.44 102 SER A N 1
ATOM 810 C CA . SER A 1 102 ? -12.281 -8.817 11.596 1.00 80.44 102 SER A CA 1
ATOM 811 C C . SER A 1 102 ? -11.054 -9.430 10.914 1.00 80.44 102 SER A C 1
ATOM 813 O O . SER A 1 102 ? -11.071 -10.601 10.542 1.00 80.44 102 SER A O 1
ATOM 815 N N . TYR A 1 103 ? -9.962 -8.667 10.819 1.00 74.81 103 TYR A N 1
ATOM 816 C CA . TYR A 1 103 ? -8.696 -9.120 10.248 1.00 74.81 103 TYR A CA 1
ATOM 817 C C . TYR A 1 103 ? -8.057 -10.235 11.081 1.00 74.81 103 TYR A C 1
ATOM 819 O O . TYR A 1 103 ? -7.597 -11.235 10.530 1.00 74.81 103 TYR A O 1
ATOM 827 N N . PHE A 1 104 ? -8.045 -10.089 12.410 1.00 72.31 104 PHE A N 1
ATOM 828 C CA . PHE A 1 104 ? -7.437 -11.084 13.296 1.00 72.31 104 PHE A CA 1
ATOM 829 C C . PHE A 1 104 ? -8.251 -12.376 13.397 1.00 72.31 104 PHE A C 1
ATOM 831 O O . PHE A 1 104 ? -7.662 -13.452 13.456 1.00 72.31 104 PHE A O 1
ATOM 838 N N . LYS A 1 105 ? -9.586 -12.296 13.349 1.00 74.31 105 LYS A N 1
ATOM 839 C CA . LYS A 1 105 ? -10.468 -13.471 13.387 1.00 74.31 105 LYS A CA 1
ATOM 840 C C . LYS A 1 105 ? -10.284 -14.394 12.178 1.00 74.31 105 LYS A C 1
ATOM 842 O O . LYS A 1 105 ? -10.462 -15.597 12.308 1.00 74.31 105 LYS A O 1
ATOM 847 N N . LEU A 1 106 ? -9.952 -13.841 11.012 1.00 66.00 106 LEU A N 1
ATOM 848 C CA . LEU A 1 106 ? -9.845 -14.603 9.763 1.00 66.00 106 LEU A CA 1
ATOM 849 C C . LEU A 1 106 ? -8.438 -15.126 9.461 1.00 66.00 106 LEU A C 1
ATOM 851 O O . LEU A 1 106 ? -8.303 -16.077 8.696 1.00 66.00 106 LEU A O 1
ATOM 855 N N . ASN A 1 107 ? -7.399 -14.523 10.041 1.00 59.00 107 ASN A N 1
ATOM 856 C CA . ASN A 1 107 ? -6.004 -14.869 9.746 1.00 59.00 107 ASN A CA 1
ATOM 857 C C . ASN A 1 107 ? -5.335 -15.776 10.790 1.00 59.00 107 ASN A C 1
ATOM 8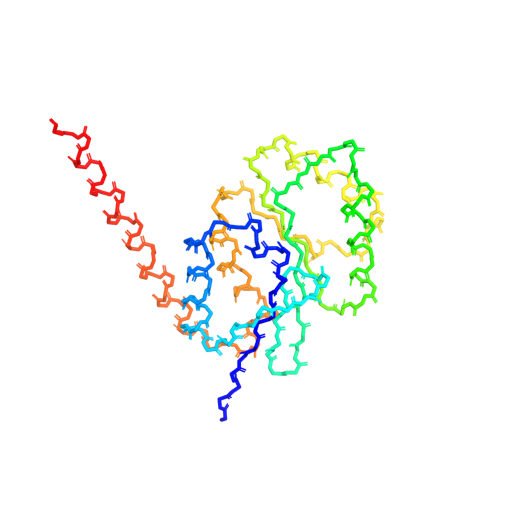59 O O . ASN A 1 107 ? -4.117 -15.948 10.723 1.00 59.00 107 ASN A O 1
ATOM 863 N N . ASP A 1 108 ? -6.110 -16.340 11.724 1.00 54.34 108 ASP A N 1
ATOM 864 C CA . ASP A 1 108 ? -5.719 -17.398 12.669 1.00 54.34 108 ASP A CA 1
ATOM 865 C C . ASP A 1 108 ? -4.240 -17.293 13.105 1.00 54.34 108 ASP A C 1
ATOM 867 O O . ASP A 1 108 ? -3.389 -18.087 12.715 1.00 54.34 108 ASP A O 1
ATOM 871 N N . TRP A 1 109 ? -3.916 -16.207 13.823 1.00 44.31 109 TRP A N 1
ATOM 872 C CA . TRP A 1 109 ? -2.658 -15.932 14.548 1.00 44.31 109 TRP A CA 1
ATOM 873 C C . TRP A 1 109 ? -1.302 -16.149 13.840 1.00 44.31 109 TRP A C 1
ATOM 875 O O . TRP A 1 109 ? -0.262 -16.018 14.484 1.00 44.31 109 TRP A O 1
ATOM 885 N N . LYS A 1 110 ? -1.229 -16.446 12.536 1.00 44.81 110 LYS A N 1
ATOM 886 C CA . LYS A 1 110 ? 0.034 -16.965 11.979 1.00 44.81 110 LYS A CA 1
ATOM 887 C C . LYS A 1 110 ? 1.133 -15.935 11.719 1.00 44.81 110 LYS A C 1
ATOM 889 O O . LYS A 1 110 ? 2.282 -16.358 11.635 1.00 44.81 110 LYS A O 1
ATOM 894 N N . ARG A 1 111 ? 0.862 -14.623 11.639 1.00 50.00 111 ARG A N 1
ATOM 895 C CA . ARG A 1 111 ? 1.909 -13.572 11.568 1.00 50.00 111 ARG A CA 1
ATOM 896 C C . ARG A 1 111 ? 1.403 -12.218 12.085 1.00 50.00 111 ARG A C 1
ATOM 898 O O . ARG A 1 111 ? 0.896 -11.414 11.312 1.00 50.00 111 ARG A O 1
ATOM 905 N N . GLU A 1 112 ? 1.607 -11.925 13.369 1.00 45.09 112 GLU A N 1
ATOM 906 C CA . GLU A 1 112 ? 1.267 -10.627 13.995 1.00 45.09 112 GLU A CA 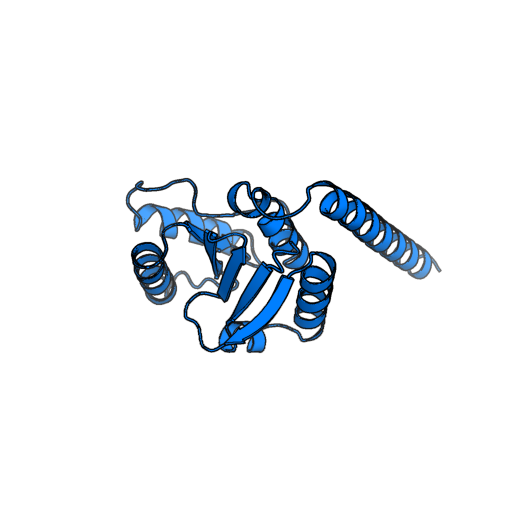1
ATOM 907 C C . GLU A 1 112 ? 1.976 -9.406 13.362 1.00 45.09 112 GLU A C 1
ATOM 909 O O . GLU A 1 112 ? 1.546 -8.272 13.545 1.00 45.09 112 GLU A O 1
ATOM 914 N N . ASN A 1 113 ? 3.026 -9.609 12.561 1.00 49.25 113 ASN A N 1
ATOM 915 C CA . ASN A 1 113 ? 3.946 -8.540 12.152 1.00 49.25 113 ASN A CA 1
ATOM 916 C C . ASN A 1 113 ? 3.693 -7.933 10.760 1.00 49.25 113 ASN A C 1
ATOM 918 O O . ASN A 1 113 ? 4.577 -7.261 10.235 1.00 49.25 113 ASN A O 1
ATOM 922 N N . GLN A 1 114 ? 2.537 -8.173 10.134 1.00 59.16 114 GLN A N 1
ATOM 923 C CA . GLN A 1 114 ? 2.278 -7.724 8.752 1.00 59.16 114 GLN A CA 1
ATOM 924 C C . GLN A 1 114 ? 1.215 -6.629 8.615 1.00 59.16 114 GLN A C 1
ATOM 926 O O . GLN A 1 114 ? 1.042 -6.094 7.522 1.00 59.16 114 GLN A O 1
ATOM 931 N N . VAL A 1 115 ? 0.531 -6.246 9.696 1.00 60.59 115 VAL A N 1
ATOM 932 C CA . VAL A 1 115 ? -0.394 -5.104 9.671 1.00 60.59 115 VAL A CA 1
ATOM 933 C C . VAL A 1 115 ? 0.313 -3.862 10.186 1.00 60.59 115 VAL A C 1
ATOM 935 O O . VAL A 1 115 ? 0.608 -3.735 11.372 1.00 60.59 115 VAL A O 1
ATOM 938 N N . LEU A 1 116 ? 0.553 -2.914 9.287 1.00 60.31 116 LEU A N 1
ATOM 939 C CA . LEU A 1 116 ? 1.040 -1.590 9.635 1.00 60.31 116 LEU A CA 1
ATOM 940 C C . LEU A 1 116 ? -0.167 -0.691 9.894 1.00 60.31 116 LEU A C 1
ATOM 942 O O . LEU A 1 116 ? -0.816 -0.183 8.978 1.00 60.31 116 LEU A O 1
ATOM 946 N N . GLN A 1 117 ? -0.465 -0.511 11.176 1.00 57.72 117 GLN A N 1
ATOM 947 C CA . GLN A 1 117 ? -1.473 0.422 11.657 1.00 57.72 117 GLN A CA 1
ATOM 948 C C . GLN A 1 117 ? -0.818 1.538 12.454 1.00 57.72 117 GLN A C 1
ATOM 950 O O . GLN A 1 117 ? -0.059 1.287 13.389 1.00 57.72 117 GLN A O 1
ATOM 955 N N . ASP A 1 118 ? -1.169 2.781 12.137 1.00 53.41 118 ASP A N 1
ATOM 956 C CA . ASP A 1 118 ? -0.798 3.911 12.975 1.00 53.41 118 ASP A CA 1
ATOM 957 C C . ASP A 1 118 ? -2.033 4.540 13.616 1.00 53.41 118 ASP A C 1
ATOM 959 O O . ASP A 1 118 ? -2.822 5.219 12.963 1.00 53.41 118 ASP A O 1
ATOM 963 N N . ARG A 1 119 ? -2.174 4.334 14.929 1.00 45.19 119 ARG A N 1
ATOM 964 C CA . ARG A 1 119 ? -3.273 4.873 15.744 1.00 45.19 119 ARG A CA 1
ATOM 965 C C . ARG A 1 119 ? -3.219 6.399 15.921 1.00 45.19 119 ARG A C 1
ATOM 967 O O . ARG A 1 119 ? -4.145 6.961 16.498 1.00 45.19 119 ARG A O 1
ATOM 974 N N . ARG A 1 120 ? -2.144 7.078 15.491 1.00 43.53 120 ARG A N 1
ATOM 975 C CA . ARG A 1 120 ? -1.901 8.507 15.770 1.00 43.53 120 ARG A CA 1
ATOM 976 C C . ARG A 1 120 ? -2.062 9.442 14.572 1.00 43.53 120 ARG A C 1
ATOM 978 O O . ARG A 1 120 ? -2.163 10.647 14.792 1.00 43.53 120 ARG A O 1
ATOM 985 N N . TYR A 1 121 ? -2.103 8.950 13.331 1.00 48.47 121 TYR A N 1
ATOM 986 C CA . TYR A 1 121 ? -2.050 9.829 12.155 1.00 48.47 121 TYR A CA 1
ATOM 987 C C . TYR A 1 121 ? -3.170 9.571 11.152 1.00 48.47 121 TYR A C 1
ATOM 989 O O . TYR A 1 121 ? -3.269 8.505 10.559 1.00 48.47 121 TYR A O 1
ATOM 997 N N . LYS A 1 122 ? -3.951 10.624 10.895 1.00 51.19 122 LYS A N 1
ATOM 998 C CA . LYS A 1 122 ? -4.978 10.683 9.844 1.00 51.19 122 LYS A CA 1
ATOM 999 C C . LYS A 1 122 ? -4.403 10.947 8.440 1.00 51.19 122 LYS A C 1
ATOM 1001 O O . LYS A 1 122 ? -5.153 10.995 7.474 1.00 51.19 122 LYS A O 1
ATOM 1006 N N . ASN A 1 123 ? -3.094 11.202 8.322 1.00 59.72 123 ASN A N 1
ATOM 1007 C CA . ASN A 1 123 ? -2.475 11.676 7.081 1.00 59.72 123 ASN A CA 1
ATOM 1008 C C . ASN A 1 123 ? -1.752 10.537 6.339 1.00 59.72 123 ASN A C 1
ATOM 1010 O O . ASN A 1 123 ? -0.731 10.034 6.815 1.00 59.72 123 ASN A O 1
ATOM 1014 N N . ARG A 1 124 ? -2.264 10.196 5.149 1.00 60.75 124 ARG A N 1
ATOM 1015 C CA . ARG A 1 124 ? -1.751 9.150 4.247 1.00 60.75 124 ARG A CA 1
ATOM 1016 C C . ARG A 1 124 ? -0.284 9.359 3.835 1.00 60.75 124 ARG A C 1
ATOM 1018 O O . ARG A 1 124 ? 0.445 8.387 3.667 1.00 60.75 124 ARG A O 1
ATOM 1025 N N . GLU A 1 125 ? 0.191 10.604 3.753 1.00 58.25 125 GLU A N 1
ATOM 1026 C CA . GLU A 1 125 ? 1.595 10.925 3.427 1.00 58.25 125 GLU A CA 1
ATOM 1027 C C . GLU A 1 125 ? 2.569 10.392 4.486 1.00 58.25 125 GLU A C 1
ATOM 1029 O O . GLU A 1 125 ? 3.595 9.803 4.159 1.00 58.25 125 GLU A O 1
ATOM 1034 N N . LEU A 1 126 ? 2.231 10.551 5.771 1.00 61.03 126 LEU A N 1
ATOM 1035 C CA . LEU A 1 126 ? 3.080 10.104 6.881 1.00 61.03 126 LEU A CA 1
ATOM 1036 C C . LEU A 1 126 ? 3.156 8.577 6.969 1.00 61.03 126 LEU A C 1
ATOM 1038 O O . LEU A 1 126 ? 4.160 8.036 7.431 1.00 61.03 126 LEU A O 1
ATOM 1042 N N . GLN A 1 127 ? 2.108 7.884 6.521 1.00 63.66 127 GLN A N 1
ATOM 1043 C CA . GLN A 1 127 ? 2.079 6.425 6.484 1.00 63.66 127 GLN A CA 1
ATOM 1044 C C . GLN A 1 127 ? 3.024 5.891 5.409 1.00 63.66 127 GLN A C 1
ATOM 1046 O O . GLN A 1 127 ? 3.769 4.954 5.679 1.00 63.66 127 GLN A O 1
ATOM 1051 N N . ILE A 1 128 ? 3.074 6.538 4.240 1.00 63.72 128 ILE A N 1
ATOM 1052 C CA . ILE A 1 128 ? 4.021 6.167 3.183 1.00 63.72 128 ILE A CA 1
ATOM 1053 C C . ILE A 1 128 ? 5.458 6.471 3.591 1.00 63.72 128 ILE A C 1
ATOM 1055 O O . ILE A 1 128 ? 6.321 5.617 3.411 1.00 63.72 128 ILE A O 1
ATOM 1059 N N . MET A 1 129 ? 5.717 7.618 4.224 1.00 62.62 129 MET 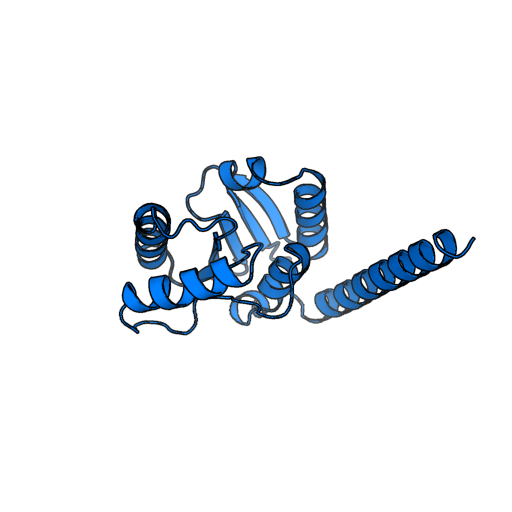A N 1
ATOM 1060 C CA . MET A 1 129 ? 7.051 7.912 4.761 1.00 62.62 129 MET A CA 1
ATOM 1061 C C . MET A 1 129 ? 7.511 6.825 5.744 1.00 62.62 129 MET A C 1
ATOM 1063 O O . MET A 1 129 ? 8.655 6.386 5.684 1.00 62.62 129 MET A O 1
ATOM 1067 N N . ARG A 1 130 ? 6.609 6.303 6.588 1.00 65.00 130 ARG A N 1
ATOM 1068 C CA . ARG A 1 130 ? 6.947 5.202 7.501 1.00 65.00 130 ARG A CA 1
ATOM 1069 C C . ARG A 1 130 ? 7.203 3.859 6.829 1.00 65.00 130 ARG A C 1
ATOM 1071 O O . ARG A 1 130 ? 7.919 3.052 7.417 1.00 65.00 130 ARG A O 1
ATOM 1078 N N . LEU A 1 131 ? 6.672 3.607 5.631 1.00 62.41 131 LEU A N 1
ATOM 1079 C CA . LEU A 1 131 ? 7.029 2.394 4.888 1.00 62.41 131 LEU A CA 1
ATOM 1080 C C . LEU A 1 131 ? 8.533 2.354 4.617 1.00 62.41 131 LEU A C 1
ATOM 1082 O O . LEU A 1 131 ? 9.152 1.311 4.775 1.00 62.41 131 LEU A O 1
ATOM 1086 N N . PHE A 1 132 ? 9.138 3.503 4.322 1.00 60.06 132 PHE A N 1
ATOM 1087 C CA . PHE A 1 132 ? 10.583 3.625 4.121 1.00 60.06 132 PHE A CA 1
ATOM 1088 C C . PHE A 1 132 ? 11.389 3.519 5.418 1.00 60.06 132 PHE A C 1
ATOM 1090 O O . PHE A 1 132 ? 12.557 3.141 5.396 1.00 60.06 132 PHE A O 1
ATOM 1097 N N . ASP A 1 133 ? 10.755 3.767 6.564 1.00 59.69 133 ASP A N 1
ATOM 1098 C CA . ASP A 1 133 ? 11.336 3.497 7.877 1.00 59.69 133 ASP A CA 1
ATOM 1099 C C . ASP A 1 133 ? 11.306 2.012 8.276 1.00 59.69 133 ASP A C 1
ATOM 1101 O O . ASP A 1 133 ? 11.899 1.644 9.300 1.00 59.69 133 ASP A O 1
ATOM 1105 N N . HIS A 1 134 ? 10.616 1.162 7.514 1.00 59.84 134 HIS A N 1
ATOM 1106 C CA . HIS A 1 134 ? 10.463 -0.250 7.836 1.00 59.84 134 HIS A CA 1
ATOM 1107 C C . HIS A 1 134 ? 11.823 -0.978 7.761 1.00 59.84 134 HIS A C 1
ATOM 1109 O O . HIS A 1 134 ? 12.582 -0.740 6.820 1.00 59.84 134 HIS A O 1
ATOM 1115 N N . PRO A 1 135 ? 12.155 -1.889 8.700 1.00 60.59 135 PRO A N 1
ATOM 1116 C CA . PRO A 1 135 ? 13.450 -2.582 8.720 1.00 60.59 135 PRO A CA 1
ATOM 1117 C C . PRO A 1 135 ? 13.827 -3.233 7.380 1.00 60.59 135 PRO A C 1
ATOM 1119 O O . PRO A 1 135 ? 14.935 -3.035 6.898 1.00 60.59 135 PRO A O 1
ATOM 1122 N N . ASN A 1 136 ? 12.861 -3.882 6.724 1.00 57.50 136 ASN A N 1
ATOM 1123 C CA . ASN A 1 136 ? 13.049 -4.530 5.416 1.00 57.50 136 ASN A CA 1
ATOM 1124 C C . ASN A 1 136 ? 13.187 -3.547 4.234 1.00 57.50 136 ASN A C 1
ATOM 1126 O O . ASN A 1 136 ? 13.507 -3.964 3.132 1.00 57.50 136 ASN A O 1
ATOM 1130 N N . MET A 1 137 ? 12.925 -2.253 4.434 1.00 55.88 137 MET A N 1
ATOM 1131 C CA . MET A 1 137 ? 13.182 -1.198 3.440 1.00 55.88 137 MET A CA 1
ATOM 1132 C C . MET A 1 137 ? 14.533 -0.502 3.688 1.00 55.88 137 MET A C 1
ATOM 1134 O O . MET A 1 137 ? 15.135 0.042 2.765 1.00 55.88 137 MET A O 1
ATOM 1138 N N . LYS A 1 138 ? 15.043 -0.562 4.927 1.00 51.81 138 LYS A N 1
ATOM 1139 C CA . LYS A 1 138 ? 16.306 0.053 5.373 1.00 51.81 138 LYS A CA 1
ATOM 1140 C C . LYS A 1 138 ? 17.567 -0.714 4.984 1.00 51.81 138 LYS A C 1
ATOM 1142 O O . LYS A 1 138 ? 18.648 -0.144 5.078 1.00 51.81 138 LYS A O 1
ATOM 1147 N N . GLU A 1 139 ? 17.457 -1.971 4.563 1.00 50.47 139 GLU A N 1
ATOM 1148 C CA . GLU A 1 139 ? 18.610 -2.730 4.057 1.00 50.47 139 GLU A CA 1
ATOM 1149 C C . GLU A 1 139 ? 19.113 -2.223 2.692 1.00 50.47 139 GLU A C 1
ATOM 1151 O O . GLU A 1 139 ? 20.226 -2.560 2.301 1.00 50.47 139 GLU A O 1
ATOM 1156 N N . GLY A 1 140 ? 18.345 -1.373 1.991 1.00 42.41 140 GLY A N 1
ATOM 1157 C CA . GLY A 1 140 ? 18.690 -0.892 0.647 1.00 42.41 140 GLY A CA 1
ATOM 1158 C C . GLY A 1 140 ? 18.832 0.626 0.453 1.00 42.41 140 GLY A C 1
ATOM 1159 O O . GLY A 1 140 ? 19.345 1.037 -0.585 1.00 42.41 140 GLY A O 1
ATOM 1160 N N . ALA A 1 141 ? 18.410 1.466 1.408 1.00 45.94 141 ALA A N 1
ATOM 1161 C CA . ALA A 1 141 ? 18.438 2.931 1.285 1.00 45.94 141 ALA A CA 1
ATOM 1162 C C . ALA A 1 141 ? 19.356 3.575 2.337 1.00 45.94 141 ALA A C 1
ATOM 1164 O O . ALA A 1 141 ? 19.298 3.235 3.522 1.00 45.94 141 ALA A O 1
ATOM 1165 N N . ASP A 1 142 ? 20.202 4.512 1.901 1.00 46.22 142 ASP A N 1
ATOM 1166 C CA . ASP A 1 142 ? 21.192 5.174 2.750 1.00 46.22 142 ASP A CA 1
ATOM 1167 C C . ASP A 1 142 ? 20.493 5.982 3.860 1.00 46.22 142 ASP A C 1
ATOM 1169 O O . ASP A 1 142 ? 19.735 6.923 3.605 1.00 46.22 142 ASP A O 1
ATOM 1173 N N . LYS A 1 143 ? 20.700 5.581 5.121 1.00 44.47 143 LYS A N 1
ATOM 1174 C CA . LYS A 1 143 ? 19.928 6.057 6.287 1.00 44.47 143 LYS A CA 1
ATOM 1175 C C . LYS A 1 143 ? 19.985 7.577 6.479 1.00 44.47 143 LYS A C 1
ATOM 1177 O O . LYS A 1 143 ? 19.116 8.124 7.151 1.00 44.47 143 LYS A O 1
ATOM 1182 N N . LEU A 1 144 ? 20.998 8.255 5.939 1.00 39.34 144 LEU A N 1
ATOM 1183 C CA . LEU A 1 144 ? 21.291 9.663 6.208 1.00 39.34 144 LEU A CA 1
ATOM 1184 C C . LEU A 1 144 ? 20.392 10.646 5.431 1.00 39.34 144 LEU A C 1
ATOM 1186 O O . LEU A 1 144 ? 20.043 11.699 5.967 1.00 39.34 144 LEU A O 1
ATOM 1190 N N . GLU A 1 145 ? 19.977 10.313 4.205 1.00 45.81 145 GLU A N 1
ATOM 1191 C CA . GLU A 1 145 ? 19.132 11.206 3.389 1.00 45.81 145 GLU A CA 1
ATOM 1192 C C . GLU A 1 145 ? 17.673 11.229 3.864 1.00 45.81 145 GLU A C 1
ATOM 1194 O O . GLU A 1 145 ? 17.042 12.289 3.912 1.00 45.81 145 GLU A O 1
ATOM 1199 N N . TYR A 1 146 ? 17.178 10.086 4.344 1.00 45.41 146 TYR A N 1
ATOM 1200 C CA . TYR A 1 146 ? 15.845 9.950 4.933 1.00 45.41 146 TYR A CA 1
ATOM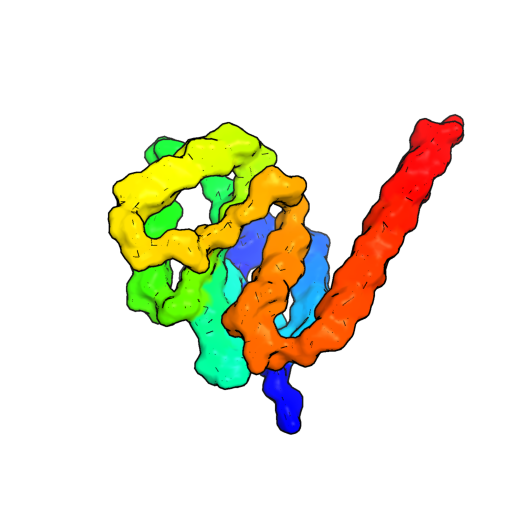 1201 C C . TYR A 1 146 ? 15.622 10.903 6.125 1.00 45.41 146 TYR A C 1
ATOM 1203 O O . TYR A 1 146 ? 14.577 11.553 6.233 1.00 45.41 146 TYR A O 1
ATOM 1211 N N . TRP A 1 147 ? 16.619 11.039 7.007 1.00 40.06 147 TRP A N 1
ATOM 1212 C CA . TRP A 1 147 ? 16.536 11.934 8.167 1.00 40.06 147 TRP A CA 1
ATOM 1213 C C . TRP A 1 147 ? 16.499 13.412 7.771 1.00 40.06 147 TRP A C 1
ATOM 1215 O O . TRP A 1 147 ? 15.685 14.156 8.317 1.00 40.06 147 TRP A O 1
ATOM 1225 N N . ARG A 1 148 ? 17.289 13.821 6.770 1.00 38.78 148 ARG A N 1
ATOM 1226 C CA . ARG A 1 148 ? 17.294 15.207 6.272 1.00 38.78 148 ARG A CA 1
ATOM 1227 C C . ARG A 1 148 ? 15.956 15.600 5.648 1.00 38.78 148 ARG A C 1
ATOM 1229 O O . ARG A 1 148 ? 15.441 16.677 5.931 1.00 38.78 148 ARG A O 1
ATOM 1236 N N . MET A 1 149 ? 15.343 14.726 4.848 1.00 41.28 149 MET A N 1
ATOM 1237 C CA . MET A 1 149 ? 14.024 15.007 4.260 1.00 41.28 149 MET A CA 1
ATOM 1238 C C . MET A 1 149 ? 12.903 15.054 5.303 1.00 41.28 149 MET A C 1
ATOM 1240 O O . MET A 1 149 ? 11.991 15.877 5.191 1.00 41.28 149 MET A O 1
ATOM 1244 N N . ARG A 1 150 ? 12.961 14.199 6.333 1.00 44.75 150 ARG A N 1
ATOM 1245 C CA . ARG A 1 150 ? 11.999 14.232 7.443 1.00 44.75 150 ARG A CA 1
ATOM 1246 C C . ARG A 1 150 ? 12.025 15.582 8.162 1.00 44.75 150 ARG A C 1
ATOM 1248 O O . ARG A 1 150 ? 10.956 16.107 8.468 1.00 44.75 150 ARG A O 1
ATOM 1255 N N . GLU A 1 151 ? 13.208 16.144 8.401 1.00 40.44 151 GLU A N 1
ATOM 1256 C CA . GLU A 1 151 ? 13.361 17.468 9.017 1.00 40.44 151 GLU A CA 1
ATOM 1257 C C . GLU A 1 151 ? 12.795 18.581 8.128 1.00 40.44 151 GLU A C 1
ATOM 1259 O O . GLU A 1 151 ? 11.973 19.368 8.596 1.00 40.44 151 GLU A O 1
ATOM 1264 N N . VAL A 1 152 ? 13.121 18.580 6.830 1.00 39.31 152 VAL A N 1
ATOM 1265 C CA . VAL A 1 152 ? 12.634 19.591 5.871 1.00 39.31 152 VAL A CA 1
ATOM 1266 C C . VAL A 1 152 ? 11.102 19.624 5.795 1.00 39.31 152 VAL A C 1
ATOM 1268 O O . VAL A 1 152 ? 10.499 20.695 5.844 1.00 39.31 152 VAL A O 1
ATOM 1271 N N . ILE A 1 153 ? 10.442 18.464 5.736 1.00 42.09 153 ILE A N 1
ATOM 1272 C CA . ILE A 1 153 ? 8.975 18.388 5.603 1.00 42.09 153 ILE A CA 1
ATOM 1273 C C . ILE A 1 153 ? 8.264 18.762 6.912 1.00 42.09 153 ILE A C 1
ATOM 1275 O O . ILE A 1 153 ? 7.196 19.384 6.888 1.00 42.09 153 ILE A O 1
ATOM 1279 N N . VAL A 1 154 ? 8.825 18.384 8.065 1.00 46.06 154 VAL A N 1
ATOM 1280 C CA . VAL A 1 154 ? 8.296 18.803 9.373 1.00 46.06 154 VAL A CA 1
ATOM 1281 C C . VAL A 1 154 ? 8.379 20.324 9.511 1.00 46.06 154 VAL A C 1
ATOM 1283 O O . VAL A 1 154 ? 7.399 20.944 9.934 1.00 46.06 154 VAL A O 1
ATOM 1286 N N . ASP A 1 155 ? 9.484 20.925 9.072 1.00 42.69 155 ASP A N 1
ATOM 1287 C CA . ASP A 1 155 ? 9.670 22.375 9.067 1.00 42.69 155 ASP A CA 1
ATOM 1288 C C . ASP A 1 155 ? 8.731 23.093 8.092 1.00 42.69 155 ASP A C 1
ATOM 1290 O O . ASP A 1 155 ? 8.122 24.100 8.460 1.00 42.69 155 ASP A O 1
ATOM 1294 N N . GLU A 1 156 ? 8.527 22.574 6.878 1.00 43.03 156 GLU A N 1
ATOM 1295 C CA . GLU A 1 156 ? 7.562 23.154 5.934 1.00 43.03 156 GLU A CA 1
ATOM 1296 C C . GLU A 1 156 ? 6.123 23.086 6.459 1.00 43.03 156 GLU A C 1
ATOM 1298 O O . GLU A 1 156 ? 5.370 24.061 6.356 1.00 43.03 156 GLU A O 1
ATOM 1303 N N . LYS A 1 157 ? 5.729 21.968 7.086 1.00 49.12 157 LYS A N 1
ATOM 1304 C CA . LYS A 1 157 ? 4.397 21.828 7.699 1.00 49.12 157 LYS A CA 1
ATOM 1305 C C . LYS A 1 157 ? 4.222 22.762 8.895 1.00 49.12 157 LYS A C 1
ATOM 1307 O O . LYS A 1 157 ? 3.133 23.317 9.064 1.00 49.12 157 LYS A O 1
ATOM 1312 N N . LYS A 1 158 ? 5.272 22.975 9.693 1.00 60.28 158 LYS A N 1
ATOM 1313 C CA . LYS A 1 158 ? 5.266 23.937 10.802 1.00 60.28 158 LYS A CA 1
ATOM 1314 C C . LYS A 1 158 ? 5.104 25.368 10.286 1.00 60.28 158 LYS A C 1
ATOM 1316 O O . LYS A 1 158 ? 4.171 26.051 10.705 1.00 60.28 158 LYS A O 1
ATOM 1321 N N . LYS A 1 159 ? 5.899 25.767 9.287 1.00 60.00 159 LYS A N 1
ATOM 1322 C CA . LYS A 1 159 ? 5.797 27.082 8.632 1.00 60.00 159 LYS A CA 1
ATOM 1323 C C . LYS A 1 159 ? 4.411 27.325 8.038 1.00 60.00 159 LYS A C 1
ATOM 1325 O O . LYS A 1 159 ? 3.827 28.383 8.247 1.00 60.00 159 LYS A O 1
ATOM 1330 N N . LYS A 1 160 ? 3.840 26.334 7.345 1.00 55.66 160 LYS A N 1
ATOM 1331 C CA . LYS A 1 160 ? 2.502 26.449 6.745 1.00 55.66 160 LYS A CA 1
ATOM 1332 C C . LYS A 1 160 ? 1.409 26.622 7.805 1.00 55.66 160 LYS A C 1
ATOM 1334 O O . LYS A 1 160 ? 0.491 27.414 7.611 1.00 55.66 160 LYS A O 1
ATOM 1339 N N . LYS A 1 161 ? 1.525 25.929 8.942 1.00 62.62 161 LYS A N 1
ATOM 1340 C CA . LYS A 1 161 ? 0.591 26.043 10.073 1.00 62.62 161 LYS A CA 1
ATOM 1341 C C . LYS A 1 161 ? 0.690 27.405 10.772 1.00 62.62 161 LYS A C 1
ATOM 1343 O O . LYS A 1 161 ? -0.335 27.969 11.138 1.00 62.62 161 LYS A O 1
ATOM 1348 N N . GLU A 1 162 ? 1.898 27.950 10.905 1.00 70.56 162 GLU A N 1
ATOM 1349 C CA . GLU A 1 162 ? 2.139 29.295 11.448 1.00 70.56 162 GLU A CA 1
ATOM 1350 C C . GLU A 1 162 ? 1.611 30.401 10.516 1.00 70.56 162 GLU A C 1
ATOM 1352 O O . GLU A 1 162 ? 1.001 31.359 10.986 1.00 70.56 162 GLU A O 1
ATOM 1357 N N . LEU A 1 163 ? 1.769 30.245 9.197 1.00 64.06 163 LEU A N 1
ATOM 1358 C CA . LEU A 1 163 ? 1.206 31.148 8.183 1.00 64.06 163 LEU A CA 1
ATOM 1359 C C . LEU A 1 163 ? -0.329 31.171 8.209 1.00 64.06 163 LEU A C 1
ATOM 1361 O O . LEU A 1 163 ? -0.921 32.247 8.232 1.00 64.06 163 LEU A O 1
ATOM 1365 N N . LEU A 1 164 ? -0.966 29.999 8.274 1.00 61.44 164 LEU A N 1
ATOM 1366 C CA . LEU A 1 164 ? -2.422 29.874 8.414 1.00 61.44 164 LEU A CA 1
ATOM 1367 C C . LEU A 1 164 ? -2.928 30.508 9.717 1.00 61.44 164 LEU A C 1
ATOM 1369 O O . LEU A 1 164 ? -3.942 31.197 9.715 1.00 61.44 164 LEU A O 1
ATOM 1373 N N . HIS A 1 165 ? -2.202 30.332 10.823 1.00 64.81 165 HIS A N 1
ATOM 1374 C CA . HIS A 1 165 ? -2.586 30.922 12.104 1.00 64.81 165 HIS A CA 1
ATOM 1375 C C . HIS A 1 165 ? -2.478 32.456 12.106 1.00 64.81 165 HIS A C 1
ATOM 1377 O O . HIS A 1 165 ? -3.331 33.132 12.681 1.00 64.81 165 HIS A O 1
ATOM 1383 N N . ARG A 1 166 ? -1.482 33.017 11.406 1.00 65.75 166 ARG A N 1
ATOM 1384 C CA . ARG A 1 166 ? -1.340 34.470 11.225 1.00 65.75 166 ARG A CA 1
ATOM 1385 C C . ARG A 1 166 ? -2.423 35.062 10.322 1.00 65.75 166 ARG A C 1
ATOM 1387 O O . ARG A 1 166 ? -2.869 36.167 10.590 1.00 65.75 166 ARG A O 1
ATOM 1394 N N . GLN A 1 167 ? -2.868 34.329 9.302 1.00 61.06 167 GLN A N 1
ATOM 1395 C CA . GLN A 1 167 ? -3.943 34.764 8.400 1.00 61.06 167 GLN A CA 1
ATOM 1396 C C . GLN A 1 167 ? -5.345 34.676 9.023 1.00 61.06 167 GLN A C 1
ATOM 1398 O O . GLN A 1 167 ? -6.227 35.404 8.595 1.00 61.06 167 GLN A O 1
ATOM 1403 N N . SER A 1 168 ? -5.560 33.823 10.032 1.00 56.91 168 SER A N 1
ATOM 1404 C CA . SER A 1 168 ? -6.825 33.765 10.791 1.00 56.91 168 SER A CA 1
ATOM 1405 C C . SER A 1 168 ? -6.882 34.706 12.001 1.00 56.91 168 SER A C 1
ATOM 1407 O O . SER A 1 168 ? -7.896 34.724 12.691 1.00 56.91 168 SER A O 1
ATOM 1409 N N . SER A 1 169 ? -5.802 35.440 12.290 1.00 56.12 169 SER A N 1
ATOM 1410 C CA . SER A 1 169 ? -5.720 36.386 13.419 1.00 56.12 169 SER A CA 1
ATOM 1411 C C . SER A 1 169 ? -5.711 37.860 12.974 1.00 56.12 169 SER A C 1
ATOM 1413 O O . SER A 1 169 ? -5.450 38.739 13.794 1.00 56.12 169 SER A O 1
ATOM 1415 N N . MET A 1 170 ? -5.970 38.113 11.686 1.00 46.38 170 MET A N 1
ATOM 1416 C CA . MET A 1 170 ? -6.266 39.420 11.082 1.00 46.38 170 MET A CA 1
ATOM 1417 C C . MET A 1 170 ? -7.720 39.429 10.620 1.00 46.38 170 MET A C 1
ATOM 1419 O O . MET A 1 170 ? -8.343 40.505 10.724 1.00 46.38 170 MET A O 1
#

Foldseek 3Di:
DLQQKEKEAEPVLVVVDDVVVVVLVCVVSVLQSYDYDYDHDLAGIWIDFPNAIAGEHEAADDDLVPLPVVVVSVVVVVVVHPHYAYEYQYQDPVRVVSVVVSNCVPPPPPDPPRYHDDPPDNDPSVSVLVVCVDPSNVVGTDPVSSVVVVVVVVVVVVVVVVVVVVVVVD

Organism: NCBI:txid205694

InterPro domains:
  IPR039172 Protein parting dancers [PTHR37394] (3-107)

Nearest PDB structures (foldseek):
  3p1z-assembly2_G  TM=5.619E-01  e=6.127E-01  Aeropyrum pernix
  4obx-assembly2_C  TM=6.415E-01  e=3.746E+00  Saccharomyces cerevisiae S288C
  4clm-assembly1_A  TM=4.476E-01  e=1.962E+00  Salmonella enterica subsp. enterica serovar Typhi
  4l4u-assembly1_A-2  TM=4.420E-01  e=4.263E+00  Aquifex aeolicus VF5